Protein AF-A0A7C1D3A9-F1 (afdb_monomer)

Foldseek 3Di:
DDDDLPDWDQDPVRDTDGPDDDDCPPPDPDDRSVVVVVVCVVVPHD

Secondary structure (DSSP, 8-state):
----TT-EEEPTTS-EEES-----TTPPTTHHHHHHHHHHHHHT--

Sequence (46 aa):
MKYNLKSTAVLNNKTTMPWFGLGTFLSEAGKITQDAVIWALEAGYR

Solvent-accessible surface area (backbone atoms only — not comparable to full-atom values): 3000 Å² total; per-residue (Å²): 138,88,80,54,55,84,35,63,45,73,46,98,86,70,49,77,41,55,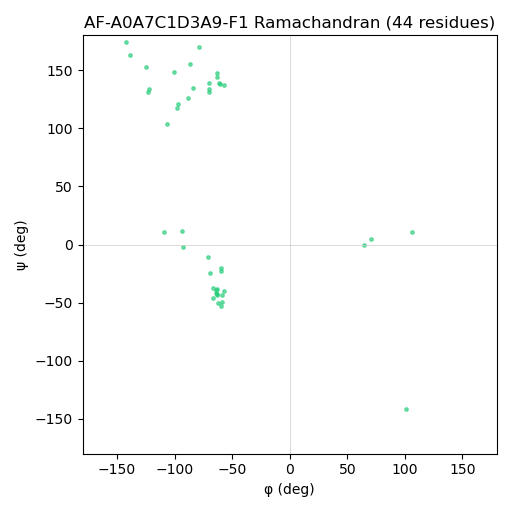74,41,77,86,84,63,83,91,52,55,86,56,68,64,41,52,52,54,53,50,52,40,47,74,75,48,46,97

Radius of gyration: 12.94 Å; Cα contacts (8 Å, |Δi|>4): 41; chains: 1; bounding box: 23×24×34 Å

Mean predicted aligned error: 2.62 Å

Structure (mmCIF, N/CA/C/O backbone):
data_AF-A0A7C1D3A9-F1
#
_entry.id   AF-A0A7C1D3A9-F1
#
loop_
_atom_site.group_PDB
_atom_site.id
_atom_site.type_symbol
_atom_site.label_atom_id
_atom_site.label_alt_id
_atom_site.label_comp_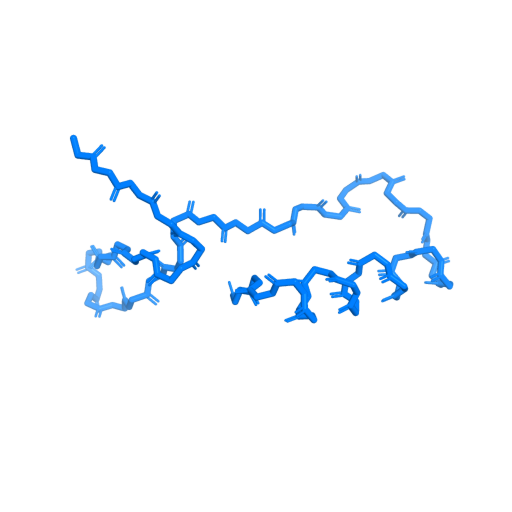id
_atom_site.label_asym_id
_atom_site.label_entity_id
_atom_site.label_seq_id
_atom_site.pdbx_PDB_ins_code
_atom_site.Cartn_x
_atom_site.Cartn_y
_atom_site.Cartn_z
_atom_site.occupancy
_atom_site.B_iso_or_equiv
_atom_site.auth_seq_id
_atom_site.auth_comp_id
_atom_site.auth_asym_id
_atom_site.auth_atom_id
_atom_site.pdbx_PDB_model_num
ATOM 1 N N . MET A 1 1 ? -3.289 -8.455 20.998 1.00 67.94 1 MET A N 1
ATOM 2 C CA . MET A 1 1 ? -4.143 -7.882 19.929 1.00 67.94 1 MET A CA 1
ATOM 3 C C . MET A 1 1 ? -3.870 -8.630 18.635 1.00 67.94 1 MET A C 1
ATOM 5 O O . MET A 1 1 ? -2.726 -9.003 18.415 1.00 67.94 1 MET A O 1
ATOM 9 N N . LYS A 1 2 ? -4.893 -8.888 17.813 1.00 85.06 2 LYS A N 1
ATOM 10 C CA . LYS A 1 2 ? -4.744 -9.552 16.509 1.00 85.06 2 LYS A CA 1
ATOM 11 C C . LYS A 1 2 ? -4.929 -8.500 15.414 1.00 85.06 2 LYS A C 1
ATOM 13 O O . LYS A 1 2 ? -6.056 -8.076 15.183 1.00 85.06 2 LYS A O 1
ATOM 18 N N . TYR A 1 3 ? -3.835 -8.057 14.799 1.00 93.31 3 TYR A N 1
ATOM 19 C CA . TYR A 1 3 ? -3.878 -7.091 13.700 1.00 93.31 3 TYR A CA 1
ATOM 20 C C . TYR A 1 3 ? -4.066 -7.787 12.343 1.00 93.31 3 TYR A C 1
ATOM 22 O O . TYR A 1 3 ? -3.731 -8.959 12.176 1.00 93.31 3 TYR A O 1
ATOM 30 N N . ASN A 1 4 ? -4.615 -7.053 11.378 1.00 95.69 4 ASN A N 1
ATOM 31 C CA . ASN A 1 4 ? -4.755 -7.432 9.970 1.00 95.69 4 ASN A CA 1
ATOM 32 C C . ASN A 1 4 ? -4.516 -6.200 9.073 1.00 95.69 4 ASN A C 1
ATOM 34 O O . ASN A 1 4 ? -4.402 -5.087 9.582 1.00 95.69 4 ASN A O 1
ATOM 38 N N . LEU A 1 5 ? -4.487 -6.371 7.747 1.00 96.00 5 LEU A N 1
ATOM 39 C CA . LEU A 1 5 ? -4.222 -5.276 6.793 1.00 96.00 5 LEU A CA 1
ATOM 40 C C . LEU A 1 5 ? -5.229 -4.112 6.856 1.00 96.00 5 LEU A C 1
ATOM 42 O O . LEU A 1 5 ? -4.914 -3.010 6.429 1.00 96.00 5 LEU A O 1
ATOM 46 N N . LYS A 1 6 ? -6.425 -4.329 7.415 1.00 95.69 6 LYS A N 1
ATOM 47 C CA . LYS A 1 6 ? -7.444 -3.284 7.608 1.00 95.69 6 LYS A CA 1
ATOM 48 C C . LYS A 1 6 ? -7.357 -2.606 8.976 1.00 95.69 6 LYS A C 1
ATOM 50 O O . LYS A 1 6 ? -8.168 -1.738 9.279 1.00 95.69 6 LYS A O 1
ATOM 55 N N . SER A 1 7 ? -6.434 -3.032 9.835 1.00 97.31 7 SER A N 1
ATOM 56 C CA . SER A 1 7 ? -6.255 -2.432 11.154 1.00 97.31 7 SER A CA 1
ATOM 57 C C . SER A 1 7 ? -5.671 -1.028 11.004 1.00 97.31 7 SER A C 1
ATOM 59 O O . SER A 1 7 ? -4.687 -0.842 10.292 1.00 97.31 7 SER A O 1
ATOM 61 N N . THR A 1 8 ? -6.229 -0.056 11.726 1.00 97.50 8 THR A N 1
ATOM 62 C CA . THR A 1 8 ? -5.789 1.349 11.698 1.00 97.50 8 THR A CA 1
ATOM 63 C C . THR A 1 8 ? -5.453 1.882 13.090 1.00 97.50 8 THR A C 1
ATOM 65 O O . THR A 1 8 ? -6.026 1.441 14.089 1.00 97.50 8 THR A O 1
ATOM 68 N N . ALA A 1 9 ? -4.565 2.868 13.152 1.00 96.94 9 ALA A N 1
ATOM 69 C CA . ALA A 1 9 ? -4.316 3.727 14.301 1.00 96.94 9 ALA A CA 1
ATOM 70 C C . ALA A 1 9 ? -5.012 5.080 14.105 1.00 96.94 9 ALA A C 1
ATOM 72 O O . ALA A 1 9 ? -5.122 5.562 12.979 1.00 96.94 9 ALA A O 1
ATOM 73 N N . VAL A 1 10 ? -5.448 5.712 15.194 1.00 98.00 10 VAL A N 1
ATOM 74 C CA . VAL A 1 10 ? -5.872 7.119 15.181 1.00 98.00 10 VAL A CA 1
ATOM 75 C C . VAL A 1 10 ? -4.689 7.959 15.649 1.00 98.00 10 VAL A C 1
ATOM 77 O O . VAL A 1 10 ? -4.181 7.753 16.751 1.00 98.00 10 VAL A O 1
ATOM 80 N N . LEU A 1 11 ? -4.232 8.879 14.805 1.00 98.31 11 LEU A N 1
ATOM 81 C CA . LEU A 1 11 ? -3.122 9.781 15.103 1.00 98.31 11 LEU A CA 1
ATOM 82 C C . LEU A 1 11 ? -3.578 10.940 16.008 1.00 98.31 11 LEU A C 1
ATOM 84 O O . LEU A 1 11 ? -4.771 11.165 16.218 1.00 98.31 11 LEU A O 1
ATOM 88 N N . ASN A 1 12 ? -2.627 11.717 16.532 1.00 98.12 12 ASN A N 1
ATOM 89 C CA . ASN A 1 12 ? -2.901 12.838 17.447 1.00 98.12 12 ASN A CA 1
ATOM 90 C C . ASN A 1 12 ? -3.801 13.941 16.846 1.00 98.12 12 ASN A C 1
ATOM 92 O O . ASN A 1 12 ? -4.467 14.664 17.583 1.00 98.12 12 ASN A O 1
ATOM 96 N N . ASN A 1 13 ? -3.858 14.042 15.518 1.00 97.88 13 ASN A N 1
ATOM 97 C CA . ASN A 1 13 ? -4.713 14.957 14.765 1.00 97.88 13 ASN A CA 1
ATOM 98 C C . ASN A 1 13 ? -6.054 14.329 14.340 1.00 97.88 13 ASN A C 1
ATOM 100 O O . ASN A 1 13 ? -6.773 14.922 13.541 1.00 97.88 13 ASN A O 1
ATOM 104 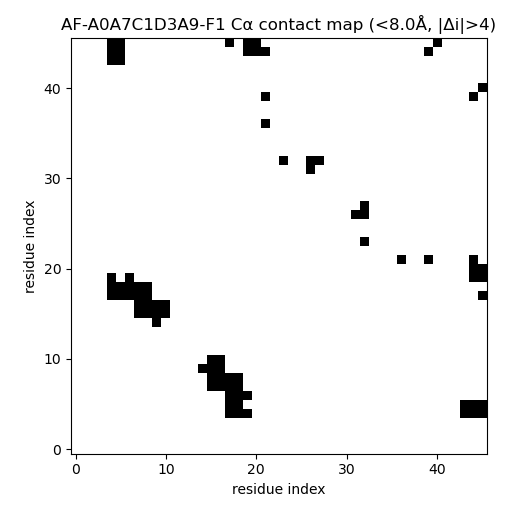N N . LYS A 1 14 ? -6.403 13.154 14.883 1.00 97.69 14 LYS A N 1
ATOM 105 C CA . LYS A 1 14 ? -7.616 12.371 14.587 1.00 97.69 14 LYS A CA 1
ATOM 106 C C . LYS A 1 14 ? -7.656 11.717 13.200 1.00 97.69 14 LYS A C 1
ATOM 108 O O . LYS A 1 14 ? -8.657 11.084 12.874 1.00 97.69 14 LYS A O 1
ATOM 113 N N . THR A 1 15 ? -6.588 11.799 12.407 1.00 98.19 15 THR A N 1
ATOM 114 C CA . THR A 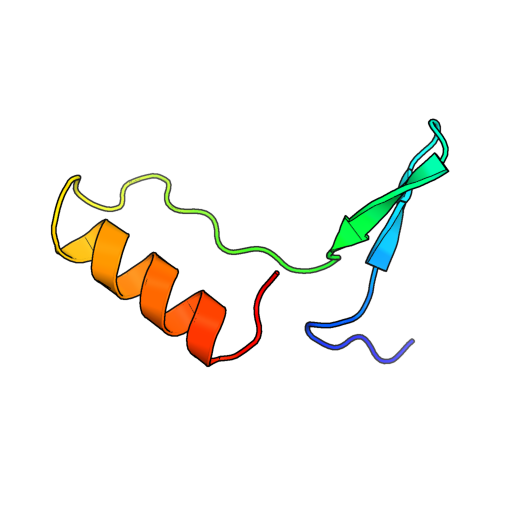1 15 ? -6.487 11.052 11.146 1.00 98.19 15 THR A CA 1
ATOM 115 C C . THR A 1 15 ? -6.330 9.558 11.420 1.00 98.19 15 THR A C 1
ATOM 117 O O . THR A 1 15 ? -5.592 9.157 12.321 1.00 98.19 15 THR A O 1
ATOM 120 N N . THR A 1 16 ? -7.003 8.724 10.631 1.00 98.12 16 THR A N 1
ATOM 121 C CA . THR A 1 16 ? -6.830 7.269 10.650 1.00 98.12 16 THR A CA 1
ATOM 122 C C . THR A 1 16 ? -5.709 6.853 9.700 1.00 98.12 16 THR A C 1
ATOM 124 O O . THR A 1 16 ? -5.725 7.201 8.523 1.00 98.12 16 THR A O 1
ATOM 127 N N . MET A 1 17 ? -4.735 6.096 10.204 1.00 98.19 17 MET A N 1
ATOM 128 C CA . MET A 1 17 ? -3.611 5.577 9.423 1.00 98.19 17 MET A CA 1
ATOM 129 C C . MET A 1 17 ? -3.562 4.046 9.508 1.00 98.19 17 MET A C 1
ATOM 131 O O . MET A 1 17 ? -3.690 3.505 10.608 1.00 98.19 17 MET A O 1
ATOM 135 N N . PRO A 1 18 ? -3.376 3.326 8.392 1.00 98.00 18 PRO A N 1
ATOM 136 C CA . PRO A 1 18 ? -3.160 1.882 8.397 1.00 98.00 18 PRO A CA 1
ATOM 137 C C . PRO A 1 18 ? -1.948 1.484 9.245 1.00 98.00 18 PRO A C 1
ATOM 139 O O . PRO A 1 18 ? -0.896 2.117 9.187 1.00 98.00 18 PRO A O 1
ATOM 142 N N . TRP A 1 19 ? -2.092 0.417 10.034 1.00 97.38 19 TRP A N 1
ATOM 143 C CA . TRP A 1 19 ? -0.985 -0.132 10.829 1.00 97.38 19 TRP A CA 1
ATOM 144 C C . TRP A 1 19 ? 0.094 -0.791 9.964 1.00 97.38 19 TRP A C 1
ATOM 146 O O . TRP A 1 19 ? 1.238 -0.905 10.399 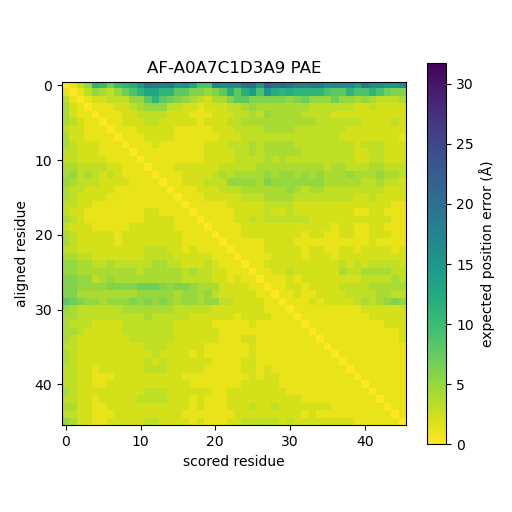1.00 97.38 19 TRP A O 1
ATOM 156 N N . PHE A 1 20 ? -0.265 -1.236 8.759 1.00 97.75 20 PHE A N 1
ATOM 157 C CA . PHE A 1 20 ? 0.630 -1.902 7.820 1.00 97.75 20 PHE A CA 1
ATOM 158 C C . PHE 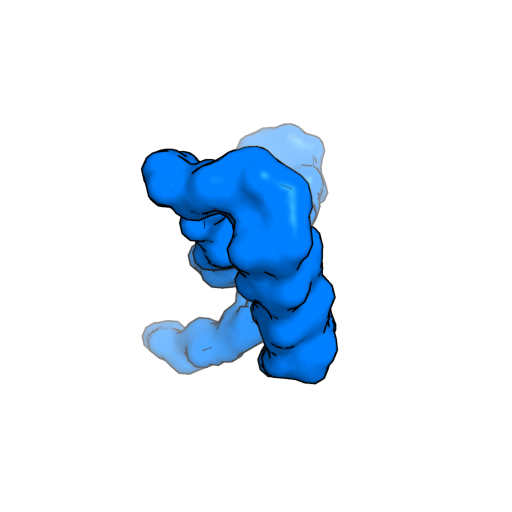A 1 20 ? 0.653 -1.150 6.493 1.00 97.75 20 PHE A C 1
ATOM 160 O O . PHE A 1 20 ? -0.401 -0.873 5.930 1.00 97.75 20 PHE A O 1
ATOM 167 N N . GLY A 1 21 ? 1.854 -0.886 5.979 1.00 97.38 21 GLY A N 1
ATOM 168 C CA . GLY A 1 21 ? 2.086 -0.272 4.673 1.00 97.38 21 GLY A CA 1
ATOM 169 C C . GLY A 1 21 ? 3.250 -0.943 3.944 1.00 97.38 21 GLY A C 1
ATOM 170 O O . GLY A 1 21 ? 4.049 -1.652 4.561 1.00 97.38 21 GLY A O 1
ATOM 171 N N . LEU A 1 22 ? 3.342 -0.727 2.630 1.00 98.19 22 LEU A N 1
ATOM 172 C CA . LEU A 1 22 ? 4.468 -1.172 1.808 1.00 98.19 22 LEU A CA 1
ATOM 173 C C . LEU A 1 22 ? 5.448 -0.008 1.608 1.00 98.19 22 LEU A C 1
ATOM 175 O O . LEU A 1 22 ? 5.101 1.002 1.002 1.00 98.19 22 LEU A O 1
ATOM 179 N N . GLY A 1 23 ? 6.681 -0.159 2.092 1.00 97.88 23 GLY A N 1
ATOM 180 C CA . GLY A 1 23 ? 7.774 0.757 1.766 1.00 97.88 23 GLY A CA 1
ATOM 181 C C . GLY A 1 23 ? 8.426 0.378 0.437 1.00 97.88 23 GLY A C 1
ATOM 182 O O . GLY A 1 23 ? 8.716 -0.791 0.211 1.00 97.88 23 GLY A O 1
ATOM 183 N N . THR A 1 24 ? 8.686 1.360 -0.423 1.00 97.44 24 THR A N 1
ATOM 184 C CA . THR A 1 24 ? 9.25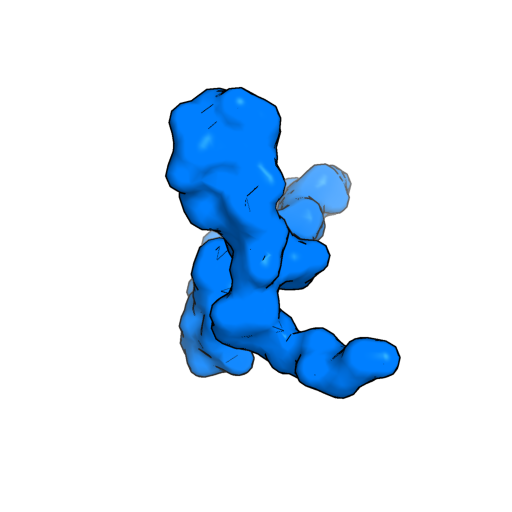1 1.149 -1.772 1.00 97.44 24 THR A CA 1
ATOM 185 C C . THR A 1 24 ? 10.698 1.632 -1.910 1.00 97.44 24 THR A C 1
ATOM 187 O O . THR A 1 24 ? 11.231 1.719 -3.014 1.00 97.44 24 THR A O 1
ATOM 190 N N . PHE A 1 25 ? 11.365 1.965 -0.802 1.00 96.81 25 PHE A N 1
ATOM 191 C CA . PHE A 1 25 ? 12.750 2.434 -0.836 1.00 96.81 25 PHE A CA 1
ATOM 192 C C . PHE A 1 25 ? 13.684 1.368 -1.440 1.00 96.81 25 PHE A C 1
ATOM 194 O O . PHE A 1 25 ? 13.537 0.184 -1.149 1.00 96.81 25 PHE A O 1
ATOM 201 N N . LEU A 1 26 ? 1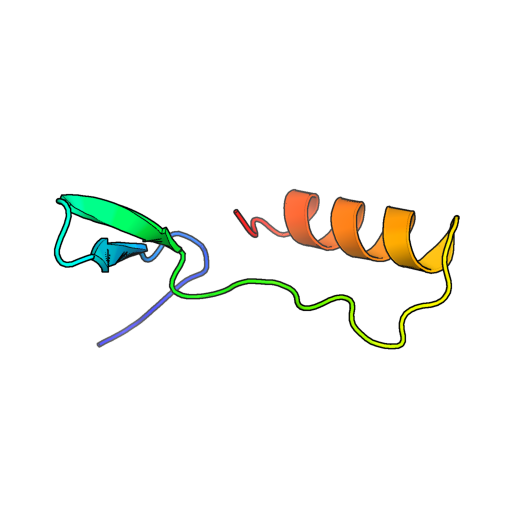4.625 1.801 -2.290 1.00 96.38 26 LEU A N 1
ATOM 202 C CA . LEU A 1 26 ? 15.525 0.968 -3.111 1.00 96.38 26 LEU A CA 1
ATOM 203 C C . LEU A 1 26 ? 14.851 0.097 -4.187 1.00 96.38 26 LEU A C 1
ATOM 205 O O . LEU A 1 26 ? 15.559 -0.572 -4.935 1.00 96.38 26 LEU A O 1
ATOM 209 N N . SER A 1 27 ? 13.521 0.122 -4.323 1.00 96.81 27 SER A N 1
ATOM 210 C CA . SER A 1 27 ? 12.872 -0.456 -5.504 1.00 96.81 27 SER A CA 1
ATOM 211 C C . SER A 1 27 ? 13.176 0.416 -6.720 1.00 96.81 27 SER A C 1
ATOM 213 O O . SER A 1 27 ? 13.040 1.640 -6.664 1.00 96.81 27 SER A O 1
ATOM 215 N N . GLU A 1 28 ? 13.604 -0.199 -7.822 1.00 97.19 28 GLU A N 1
ATOM 216 C CA . GLU A 1 28 ? 13.903 0.541 -9.047 1.00 97.19 28 GLU A CA 1
ATOM 217 C C . GLU A 1 28 ? 12.655 1.260 -9.572 1.00 97.19 28 GLU A C 1
ATOM 219 O O . GLU A 1 28 ? 11.536 0.724 -9.567 1.00 97.19 28 GLU A O 1
ATOM 224 N N . ALA A 1 29 ? 12.849 2.493 -10.041 1.00 96.94 29 ALA A N 1
ATOM 225 C CA . ALA A 1 29 ? 11.780 3.273 -10.641 1.00 96.94 29 ALA A CA 1
ATOM 226 C C . ALA A 1 29 ? 11.253 2.587 -11.913 1.00 96.94 29 ALA A C 1
ATOM 228 O O . ALA A 1 29 ? 12.009 2.011 -12.692 1.00 96.94 29 ALA A O 1
ATOM 229 N N . GLY A 1 30 ? 9.944 2.685 -12.147 1.00 96.88 30 GLY A N 1
ATOM 230 C CA . GLY A 1 30 ? 9.288 2.065 -13.298 1.00 96.88 30 GLY A CA 1
ATOM 231 C C . GLY A 1 30 ? 8.567 0.772 -12.931 1.00 96.88 30 GLY A C 1
ATOM 232 O O . GLY A 1 30 ? 7.925 0.699 -11.882 1.00 96.88 30 GLY A O 1
ATOM 233 N N . LYS A 1 31 ? 8.630 -0.228 -13.818 1.00 98.00 31 LYS A N 1
ATO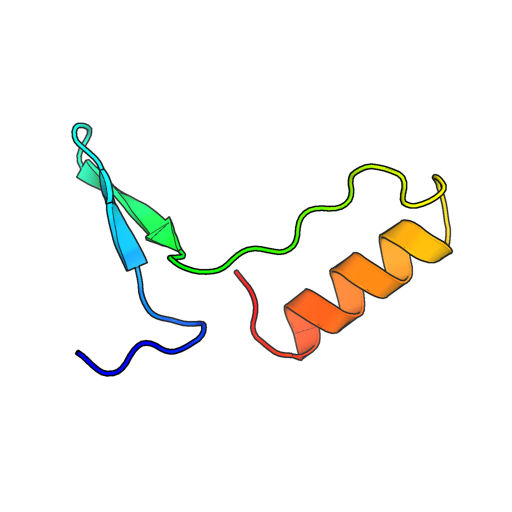M 234 C CA . LYS A 1 31 ? 7.757 -1.411 -13.768 1.00 98.00 31 LYS A CA 1
ATOM 235 C C . LYS A 1 31 ? 7.834 -2.175 -12.444 1.00 98.00 31 LYS A C 1
ATOM 237 O O . LYS A 1 31 ? 6.796 -2.561 -11.926 1.00 98.00 31 LYS A O 1
ATOM 242 N N . ILE A 1 32 ? 9.029 -2.329 -11.871 1.00 97.94 32 ILE A N 1
ATOM 243 C CA . ILE A 1 32 ? 9.224 -3.052 -10.604 1.00 97.94 32 ILE A CA 1
ATOM 244 C C . ILE A 1 32 ? 8.421 -2.399 -9.474 1.00 97.94 32 ILE A C 1
ATOM 246 O O . ILE A 1 32 ? 7.622 -3.064 -8.818 1.00 97.94 32 ILE A O 1
ATOM 250 N N . THR A 1 33 ? 8.584 -1.088 -9.274 1.00 98.44 33 THR A N 1
ATOM 251 C CA . THR A 1 33 ? 7.841 -0.369 -8.230 1.00 98.44 33 THR A CA 1
ATOM 252 C C . THR A 1 33 ? 6.342 -0.318 -8.532 1.00 98.44 33 THR A C 1
ATOM 254 O O . THR A 1 33 ? 5.536 -0.448 -7.614 1.00 98.44 33 THR A O 1
ATOM 257 N N . GLN A 1 34 ? 5.946 -0.164 -9.800 1.00 98.62 34 GLN A N 1
ATOM 258 C CA . GLN A 1 34 ? 4.529 -0.159 -10.185 1.00 98.62 34 GLN A CA 1
ATOM 259 C C . GLN A 1 34 ? 3.850 -1.493 -9.862 1.00 98.62 34 GLN A C 1
ATOM 261 O O . GLN A 1 34 ? 2.820 -1.496 -9.191 1.00 98.62 34 GLN A O 1
ATOM 266 N N . ASP A 1 35 ? 4.449 -2.610 -10.275 1.00 98.44 35 ASP A N 1
ATOM 267 C CA . ASP A 1 35 ? 3.917 -3.948 -10.020 1.00 98.44 35 ASP A CA 1
ATOM 268 C C . ASP A 1 35 ? 3.871 -4.238 -8.511 1.00 98.44 35 ASP A C 1
ATOM 270 O O . ASP A 1 35 ? 2.847 -4.693 -8.008 1.00 98.44 35 ASP A O 1
ATOM 274 N N . ALA A 1 36 ? 4.927 -3.894 -7.760 1.00 98.50 36 ALA A N 1
ATOM 275 C CA . ALA A 1 36 ? 4.960 -4.077 -6.306 1.00 98.50 36 ALA A CA 1
ATOM 276 C C . ALA A 1 36 ? 3.824 -3.322 -5.592 1.00 98.50 36 ALA A C 1
ATOM 278 O O . ALA A 1 36 ? 3.169 -3.873 -4.704 1.00 98.50 36 ALA A O 1
ATOM 279 N N . VAL A 1 37 ? 3.563 -2.074 -5.998 1.00 98.44 37 VAL A N 1
ATOM 280 C CA . VAL A 1 37 ? 2.457 -1.273 -5.456 1.00 98.44 37 VAL A CA 1
ATOM 281 C C . VAL A 1 37 ? 1.105 -1.872 -5.848 1.00 98.44 37 VAL A C 1
ATOM 283 O O . VAL A 1 37 ? 0.247 -2.027 -4.980 1.00 98.44 37 VAL A O 1
ATOM 286 N N . ILE A 1 38 ? 0.911 -2.248 -7.117 1.00 98.69 38 ILE A N 1
ATOM 287 C CA . ILE A 1 38 ? -0.341 -2.855 -7.600 1.00 98.69 38 ILE A CA 1
ATOM 288 C C . ILE A 1 38 ? -0.643 -4.143 -6.830 1.00 98.69 38 ILE A C 1
ATOM 290 O O . ILE A 1 38 ? -1.729 -4.276 -6.266 1.00 98.69 38 ILE A O 1
ATOM 294 N N . TRP A 1 39 ? 0.328 -5.048 -6.715 1.00 98.62 39 TRP A N 1
ATOM 295 C CA . TRP A 1 39 ? 0.146 -6.316 -6.010 1.00 98.62 39 TRP A CA 1
ATOM 296 C C . TRP A 1 39 ? -0.158 -6.127 -4.526 1.00 98.62 39 TRP A C 1
ATOM 298 O O . TRP A 1 39 ? -1.002 -6.835 -3.980 1.00 98.62 39 TRP A O 1
ATOM 308 N N . ALA A 1 40 ? 0.473 -5.159 -3.855 1.00 98.50 40 ALA A N 1
ATOM 309 C CA . ALA A 1 40 ? 0.136 -4.858 -2.467 1.00 98.50 40 ALA A CA 1
ATOM 310 C C . ALA A 1 40 ? -1.312 -4.366 -2.329 1.00 98.50 40 ALA A C 1
ATOM 312 O O . ALA A 1 40 ? -2.039 -4.813 -1.437 1.00 98.50 40 ALA A O 1
ATOM 313 N N . LEU A 1 41 ? -1.765 -3.490 -3.228 1.00 98.38 41 LEU A N 1
ATOM 314 C CA . LEU A 1 41 ? -3.143 -2.997 -3.227 1.00 98.38 41 LEU A CA 1
ATOM 315 C C . LEU A 1 41 ? -4.160 -4.121 -3.487 1.00 98.38 41 LEU A C 1
ATOM 317 O O . LEU A 1 41 ? -5.187 -4.174 -2.797 1.00 98.38 41 LEU A O 1
ATOM 321 N N . GLU A 1 42 ? -3.861 -5.030 -4.423 1.00 98.44 42 GLU A N 1
ATOM 322 C CA . GLU A 1 42 ? -4.655 -6.231 -4.729 1.00 98.44 42 GLU A CA 1
ATOM 323 C C . GLU A 1 42 ? -4.696 -7.213 -3.550 1.00 98.44 42 GLU A C 1
ATOM 325 O O . GLU A 1 42 ? -5.755 -7.748 -3.224 1.00 98.44 42 GLU A O 1
ATOM 330 N N . ALA A 1 43 ? -3.576 -7.381 -2.841 1.00 97.75 43 ALA A N 1
ATOM 331 C CA . ALA A 1 43 ? -3.487 -8.183 -1.621 1.00 97.75 43 ALA A CA 1
ATOM 332 C C . ALA A 1 43 ? -4.198 -7.542 -0.410 1.00 97.75 43 ALA A C 1
ATOM 334 O O . ALA A 1 43 ? -4.391 -8.199 0.616 1.00 97.75 43 ALA A O 1
ATOM 335 N N . GLY A 1 44 ? -4.616 -6.275 -0.516 1.00 97.44 44 GLY A N 1
ATOM 336 C CA . GLY A 1 44 ? -5.443 -5.588 0.478 1.00 97.44 44 GLY A CA 1
ATOM 337 C C . GLY A 1 44 ? -4.730 -4.545 1.340 1.00 97.44 44 GLY A C 1
ATOM 338 O O . GLY A 1 44 ? -5.339 -4.077 2.303 1.00 97.44 44 GLY A O 1
ATOM 339 N N . TYR A 1 45 ? -3.493 -4.155 1.013 1.00 98.25 45 TYR A N 1
ATOM 340 C CA . TYR A 1 45 ? -2.828 -3.001 1.635 1.00 98.25 45 TYR A CA 1
ATOM 341 C C . TYR A 1 45 ? -3.584 -1.706 1.324 1.00 98.25 45 TYR A C 1
ATOM 343 O O . TYR A 1 45 ? -4.189 -1.583 0.257 1.00 98.25 45 TYR A O 1
ATOM 351 N N . ARG A 1 46 ? -3.567 -0.740 2.242 1.00 96.62 46 ARG A N 1
ATOM 352 C CA . ARG A 1 46 ? -4.214 0.568 2.090 1.00 96.62 46 ARG A CA 1
ATOM 353 C C . ARG A 1 46 ? -3.311 1.666 2.609 1.00 96.62 46 ARG A C 1
ATOM 355 O O . ARG A 1 46 ? -2.555 1.373 3.557 1.00 96.62 46 ARG A O 1
#

pLDDT: mean 96.65, std 4.76, range [67.94, 98.69]